Protein AF-A0A2P4YB04-F1 (afdb_monomer_lite)

Radius of gyration: 35.31 Å; chains: 1; bounding box: 76×56×76 Å

Organism: NCBI:txid4796

Foldseek 3Di:
DDPVVVVVVVVVVVVVVVVVVVVVVVVVVVVVVVVVVVVVVVVVVVVVVVVPPDPPPPPPDPPPPDDPVQVVDDDPDDDDDDPFDQPPQDVVRAWQEKEAQQVQRLWMWTWAQNQKIWIGRRVVSDTQDMDHHPAGWNYKYADNDPVRRQWMWTDHPVRDIDIWGWDCDPPGIDIHD

Structure (mmCIF, N/CA/C/O backbone):
data_AF-A0A2P4YB04-F1
#
_entry.id   AF-A0A2P4YB04-F1
#
loop_
_atom_site.group_PDB
_atom_site.id
_atom_site.type_symbol
_atom_site.label_atom_id
_atom_site.label_alt_id
_atom_site.label_comp_id
_atom_site.label_asym_id
_atom_site.label_entity_id
_atom_site.label_seq_id
_atom_site.pdbx_PDB_ins_code
_atom_site.Cartn_x
_atom_site.Cartn_y
_atom_site.Cartn_z
_atom_site.occupancy
_atom_site.B_iso_or_equiv
_atom_site.auth_seq_id
_atom_site.auth_comp_id
_atom_site.auth_asym_id
_atom_site.auth_atom_id
_atom_site.pdbx_PDB_model_num
ATOM 1 N N . MET A 1 1 ? 57.045 20.727 -48.000 1.00 57.06 1 MET A N 1
ATOM 2 C CA . MET A 1 1 ? 56.184 19.657 -47.458 1.00 57.06 1 MET A CA 1
ATOM 3 C C . MET A 1 1 ? 55.589 18.988 -48.678 1.00 57.06 1 MET A C 1
ATOM 5 O O . MET A 1 1 ? 54.863 19.655 -49.404 1.00 57.06 1 MET A O 1
ATOM 9 N N . ASP A 1 2 ? 56.077 17.797 -49.013 1.00 71.88 2 ASP A N 1
ATOM 10 C CA . ASP A 1 2 ? 55.924 17.223 -50.353 1.00 71.88 2 ASP A CA 1
ATOM 11 C C . ASP A 1 2 ? 54.494 16.734 -50.585 1.00 71.88 2 ASP A C 1
ATOM 13 O O . ASP A 1 2 ? 54.090 15.683 -50.089 1.00 71.88 2 ASP A O 1
ATOM 17 N N . LEU A 1 3 ? 53.721 17.518 -51.342 1.00 78.25 3 LEU A N 1
ATOM 18 C CA . LEU A 1 3 ? 52.348 17.191 -51.739 1.00 78.25 3 LEU A CA 1
ATOM 19 C C . LEU A 1 3 ? 52.263 15.822 -52.432 1.00 78.25 3 LEU A C 1
ATOM 21 O O . LEU A 1 3 ? 51.238 15.148 -52.363 1.00 78.25 3 LEU A O 1
ATOM 25 N N . GLU A 1 4 ? 53.332 15.413 -53.111 1.00 84.06 4 GLU A N 1
ATOM 26 C CA . GLU A 1 4 ? 53.422 14.131 -53.806 1.00 84.06 4 GLU A CA 1
ATOM 27 C C . GLU A 1 4 ? 53.512 12.953 -52.830 1.00 84.06 4 GLU A C 1
ATOM 29 O O . GLU A 1 4 ? 52.842 11.940 -53.032 1.00 84.06 4 GLU A O 1
ATOM 34 N N . ALA A 1 5 ? 54.258 13.108 -51.731 1.00 84.75 5 ALA A N 1
ATOM 35 C CA . ALA A 1 5 ? 54.384 12.081 -50.701 1.00 84.75 5 ALA A CA 1
ATOM 36 C C . ALA A 1 5 ? 53.055 11.855 -49.962 1.00 84.75 5 ALA A C 1
ATOM 38 O O . ALA A 1 5 ? 52.659 10.713 -49.727 1.00 84.75 5 ALA A O 1
ATOM 39 N N . GLU A 1 6 ? 52.324 12.931 -49.659 1.00 86.94 6 GLU A N 1
ATOM 40 C CA . GLU A 1 6 ? 51.011 12.825 -49.012 1.00 86.94 6 GLU A CA 1
ATOM 41 C C . GLU A 1 6 ? 49.955 12.234 -49.962 1.00 86.94 6 GLU A C 1
ATOM 43 O O . GLU A 1 6 ? 49.177 11.368 -49.565 1.00 86.94 6 GLU A O 1
ATOM 48 N N . ASN A 1 7 ? 49.971 12.605 -51.248 1.00 87.19 7 ASN A N 1
ATOM 49 C CA . ASN A 1 7 ? 49.102 11.984 -52.252 1.00 87.19 7 ASN A CA 1
ATOM 50 C C . ASN A 1 7 ? 49.385 10.486 -52.431 1.00 87.19 7 ASN A C 1
ATOM 52 O O . ASN A 1 7 ? 48.450 9.705 -52.611 1.00 87.19 7 ASN A O 1
ATOM 56 N N . ALA A 1 8 ? 50.652 10.065 -52.384 1.00 90.44 8 ALA A N 1
ATOM 57 C CA . ALA A 1 8 ? 51.012 8.651 -52.441 1.00 90.44 8 ALA A CA 1
ATOM 58 C C . ALA A 1 8 ? 50.479 7.889 -51.216 1.00 90.44 8 ALA A C 1
ATOM 60 O O . ALA A 1 8 ? 49.881 6.823 -51.364 1.00 90.44 8 ALA A O 1
ATOM 61 N N . ARG A 1 9 ? 50.611 8.474 -50.018 1.00 93.00 9 ARG A N 1
ATOM 62 C CA . ARG A 1 9 ? 50.091 7.896 -48.773 1.00 93.00 9 ARG A CA 1
ATOM 63 C C . ARG A 1 9 ? 48.567 7.762 -48.782 1.00 93.00 9 ARG A C 1
ATOM 65 O O . ARG A 1 9 ? 48.049 6.714 -48.405 1.00 93.00 9 ARG A O 1
ATOM 72 N N . LEU A 1 10 ? 47.852 8.795 -49.228 1.00 91.00 10 LEU A N 1
ATOM 73 C CA . LEU A 1 10 ? 46.389 8.778 -49.318 1.00 91.00 10 LEU A CA 1
ATOM 74 C C . LEU A 1 10 ? 45.886 7.742 -50.327 1.00 91.00 10 LEU A C 1
ATOM 76 O O . LEU A 1 10 ? 44.887 7.077 -50.065 1.00 91.00 10 LEU A O 1
ATOM 80 N N . LYS A 1 11 ? 46.586 7.561 -51.455 1.00 93.06 11 LYS A N 1
ATOM 81 C CA . LYS A 1 11 ? 46.253 6.520 -52.439 1.00 93.06 11 LYS A CA 1
ATOM 82 C C . LYS A 1 11 ? 46.416 5.114 -51.869 1.00 93.06 11 LYS A C 1
ATOM 84 O O . LYS A 1 11 ? 45.551 4.277 -52.106 1.00 93.06 11 LYS A O 1
ATOM 89 N N . GLU A 1 12 ? 47.477 4.865 -51.103 1.00 94.69 12 GLU A N 1
ATOM 90 C CA . GLU A 1 12 ? 47.673 3.561 -50.460 1.00 94.69 12 GLU A CA 1
ATOM 91 C C . GLU A 1 12 ? 46.613 3.311 -49.378 1.00 94.69 12 GLU A C 1
ATOM 93 O O . GLU A 1 12 ? 45.981 2.260 -49.378 1.00 94.69 12 GLU A O 1
ATOM 98 N N . ALA A 1 13 ? 46.321 4.306 -48.532 1.00 92.75 13 ALA A N 1
ATOM 99 C CA . ALA A 1 13 ? 45.267 4.199 -47.521 1.00 92.75 13 ALA A CA 1
ATOM 100 C C . ALA A 1 13 ? 43.879 3.960 -48.142 1.00 92.75 13 ALA A C 1
ATOM 102 O O . ALA A 1 13 ? 43.089 3.178 -47.612 1.00 92.75 13 ALA A O 1
ATOM 103 N N . LEU A 1 14 ? 43.582 4.599 -49.280 1.00 93.44 14 LEU A N 1
ATOM 104 C CA . LEU A 1 14 ? 42.347 4.365 -50.025 1.00 93.44 14 LEU A CA 1
ATOM 105 C C . LEU A 1 14 ? 42.295 2.938 -50.584 1.00 93.44 14 LEU A C 1
ATOM 107 O O . LEU A 1 14 ? 41.242 2.308 -50.510 1.00 93.44 14 LEU A O 1
ATOM 111 N N . ARG A 1 15 ? 43.418 2.407 -51.090 1.00 95.50 15 ARG A N 1
ATOM 112 C CA . ARG A 1 15 ? 43.490 1.021 -51.576 1.00 95.50 15 ARG A CA 1
ATOM 113 C C . ARG A 1 15 ? 43.264 0.021 -50.445 1.00 95.50 15 ARG A C 1
ATOM 115 O O . ARG A 1 15 ? 42.437 -0.872 -50.588 1.00 95.50 15 ARG A O 1
ATOM 122 N N . GLU A 1 16 ? 43.928 0.203 -49.306 1.00 96.00 16 GLU A N 1
ATOM 123 C CA . GLU A 1 16 ? 43.737 -0.656 -48.132 1.00 96.00 16 GLU A CA 1
ATOM 124 C C . GLU A 1 16 ? 42.295 -0.616 -47.616 1.00 96.00 16 GLU A C 1
ATOM 126 O O . GLU A 1 16 ? 41.740 -1.642 -47.216 1.00 96.00 16 GLU A O 1
ATOM 131 N N . LEU A 1 17 ? 41.677 0.568 -47.612 1.00 94.38 17 LEU A N 1
ATOM 132 C CA . LEU A 1 17 ? 40.292 0.729 -47.193 1.00 94.38 17 LEU A CA 1
ATOM 133 C C . LEU A 1 17 ? 39.335 0.026 -48.164 1.00 94.38 17 LEU A C 1
ATOM 135 O O . LEU A 1 17 ? 38.434 -0.675 -47.707 1.00 94.38 17 LEU A O 1
ATOM 139 N N . GLN A 1 18 ? 39.568 0.149 -49.473 1.00 95.00 18 GLN A N 1
ATOM 140 C CA . GLN A 1 18 ? 38.803 -0.557 -50.501 1.00 95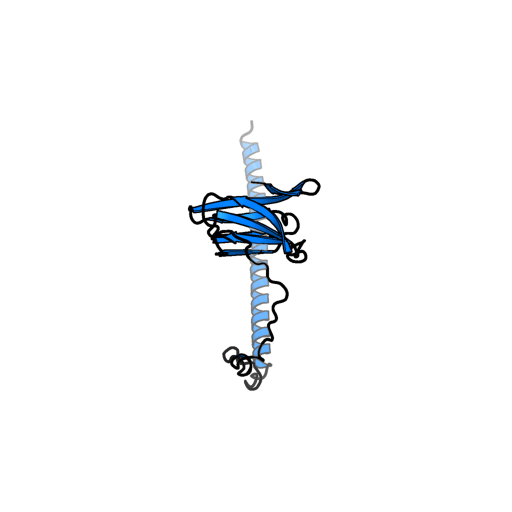.00 18 GLN A CA 1
ATOM 141 C C . GLN A 1 18 ? 38.907 -2.079 -50.318 1.00 95.00 18 GLN A C 1
ATOM 143 O O . GLN A 1 18 ? 37.890 -2.756 -50.216 1.00 95.00 18 GLN A O 1
ATOM 148 N N . GLU A 1 19 ? 40.119 -2.612 -50.133 1.00 96.00 19 GLU A N 1
ATOM 149 C CA . GLU A 1 19 ? 40.345 -4.046 -49.897 1.00 96.00 19 GLU A CA 1
ATOM 150 C C . GLU A 1 19 ? 39.677 -4.563 -48.608 1.00 96.00 19 GLU A C 1
ATOM 152 O O . GLU A 1 19 ? 39.348 -5.750 -48.500 1.00 96.00 19 GLU A O 1
ATOM 157 N N . ARG A 1 20 ? 39.502 -3.705 -47.593 1.00 95.19 20 ARG A N 1
ATOM 158 C CA . ARG A 1 20 ? 38.748 -4.043 -46.375 1.00 95.19 20 ARG A CA 1
ATOM 159 C C . ARG A 1 20 ? 37.246 -4.046 -46.623 1.00 95.19 20 ARG A C 1
ATOM 161 O O . ARG A 1 20 ? 36.584 -4.962 -46.138 1.00 95.19 20 ARG A O 1
ATOM 168 N N . TYR A 1 21 ? 36.725 -3.061 -47.355 1.00 95.25 21 TYR A N 1
ATOM 169 C CA . TYR A 1 21 ? 35.309 -3.009 -47.718 1.00 95.25 21 TYR A CA 1
ATOM 170 C C . TYR A 1 21 ? 34.912 -4.206 -48.576 1.00 95.25 21 TYR A C 1
ATOM 172 O O . TYR A 1 21 ? 33.956 -4.888 -48.225 1.00 95.25 21 TYR A O 1
ATOM 180 N N . ASP A 1 22 ? 35.695 -4.537 -49.602 1.00 95.31 22 ASP A N 1
ATOM 181 C CA . ASP A 1 22 ? 35.409 -5.667 -50.490 1.00 95.31 22 ASP A CA 1
ATOM 182 C C . ASP A 1 22 ? 35.408 -7.001 -49.716 1.00 95.31 22 ASP A C 1
ATOM 184 O O . ASP A 1 22 ? 34.552 -7.864 -49.921 1.00 95.31 22 ASP A O 1
ATOM 188 N N . ARG A 1 23 ? 36.326 -7.167 -48.748 1.00 95.69 23 ARG A N 1
ATOM 189 C CA . ARG A 1 23 ? 36.336 -8.337 -47.849 1.00 95.69 23 ARG A CA 1
ATOM 190 C C . ARG A 1 23 ? 35.119 -8.393 -46.937 1.00 95.69 23 ARG A C 1
ATOM 192 O O . ARG A 1 23 ? 34.584 -9.479 -46.709 1.00 95.69 23 ARG A O 1
ATOM 199 N N . LEU A 1 24 ? 34.732 -7.256 -46.364 1.00 95.31 24 LEU A N 1
ATOM 200 C CA . LEU A 1 24 ? 33.587 -7.181 -45.467 1.00 95.31 24 LEU A CA 1
ATOM 201 C C . LEU A 1 24 ? 32.292 -7.478 -46.224 1.00 95.31 24 LEU A C 1
ATOM 203 O O . LEU A 1 24 ? 31.463 -8.235 -45.723 1.00 95.31 24 LEU A O 1
ATOM 207 N N . ASP A 1 25 ? 32.150 -6.945 -47.435 1.00 96.31 25 ASP A N 1
ATOM 208 C CA . ASP A 1 25 ? 30.991 -7.163 -48.295 1.00 96.31 25 ASP A CA 1
ATOM 209 C C . ASP A 1 25 ? 30.876 -8.632 -48.724 1.00 96.31 25 ASP A C 1
ATOM 211 O O . ASP A 1 25 ? 29.827 -9.256 -48.554 1.00 96.31 25 ASP A O 1
ATOM 215 N N . ALA A 1 26 ? 31.992 -9.246 -49.135 1.00 94.88 26 ALA A N 1
ATOM 216 C CA . ALA A 1 26 ? 32.044 -10.673 -49.444 1.00 94.88 26 ALA A CA 1
ATOM 217 C C . ALA A 1 26 ? 31.703 -11.549 -48.224 1.00 94.88 26 ALA A C 1
ATOM 219 O O . ALA A 1 26 ? 30.937 -12.508 -48.334 1.00 94.88 26 ALA A O 1
ATOM 220 N N . SER A 1 27 ? 32.238 -11.218 -47.041 1.00 96.00 27 SER A N 1
ATOM 221 C CA . SER A 1 27 ? 31.945 -11.954 -45.805 1.00 96.00 27 SER A CA 1
ATOM 222 C C . SER A 1 27 ? 30.486 -11.809 -45.376 1.00 96.00 27 SER A C 1
ATOM 224 O O . SER A 1 27 ? 29.892 -12.772 -44.893 1.00 96.00 27 SER A O 1
ATOM 226 N N . THR A 1 28 ? 29.915 -10.614 -45.524 1.00 94.88 28 THR A N 1
ATOM 227 C CA . THR A 1 28 ? 28.532 -10.326 -45.132 1.00 94.88 28 THR A CA 1
ATOM 228 C C . THR A 1 28 ? 27.562 -11.008 -46.085 1.00 94.88 28 THR A C 1
ATOM 230 O O . THR A 1 28 ? 26.657 -11.703 -45.631 1.00 94.88 28 THR A O 1
ATOM 233 N N . SER A 1 29 ? 27.808 -10.904 -47.392 1.00 95.94 29 SER A N 1
ATOM 234 C CA . SER A 1 29 ? 27.025 -11.586 -48.426 1.00 95.94 29 SER A CA 1
ATOM 235 C C . SER A 1 29 ? 27.028 -13.100 -48.223 1.00 95.94 29 SER A C 1
ATOM 237 O O . SER A 1 29 ? 25.971 -13.726 -48.238 1.00 95.94 29 SER A O 1
ATOM 239 N N . LYS A 1 30 ? 28.197 -13.686 -47.925 1.00 96.62 30 LYS A N 1
ATOM 240 C CA . LYS A 1 30 ? 28.293 -15.109 -47.586 1.00 96.62 30 LYS A CA 1
ATOM 241 C C . LYS A 1 30 ? 27.474 -15.459 -46.343 1.00 96.62 30 LYS A C 1
ATOM 243 O O . LYS A 1 30 ? 26.739 -16.436 -46.361 1.00 96.62 30 LYS A O 1
ATOM 248 N N . LYS A 1 31 ? 27.554 -14.653 -45.278 1.00 96.81 31 LYS A N 1
ATOM 249 C CA . LYS A 1 31 ? 26.805 -14.929 -44.045 1.00 96.81 31 LYS A CA 1
ATOM 250 C C . LYS A 1 31 ? 25.290 -14.835 -44.242 1.00 96.81 31 LYS A C 1
ATOM 252 O O . LYS A 1 31 ? 24.561 -15.613 -43.633 1.00 96.81 31 LYS A O 1
ATOM 257 N N . ILE A 1 32 ? 24.824 -13.899 -45.069 1.00 97.06 32 ILE A N 1
ATOM 258 C CA . ILE A 1 32 ? 23.408 -13.781 -45.437 1.00 97.06 32 ILE A CA 1
ATOM 259 C C . ILE A 1 32 ? 22.959 -15.023 -46.208 1.00 97.06 32 ILE A C 1
ATOM 261 O O . ILE A 1 32 ? 21.904 -15.568 -45.890 1.00 97.06 32 ILE A O 1
ATOM 265 N N . GLN A 1 33 ? 23.764 -15.497 -47.163 1.00 96.69 33 GLN A N 1
ATOM 266 C CA . GLN A 1 33 ? 23.458 -16.723 -47.899 1.00 96.69 33 GLN A CA 1
ATOM 267 C C . GLN A 1 33 ? 23.373 -17.928 -46.954 1.00 96.69 33 GLN A C 1
ATOM 269 O O . GLN A 1 33 ? 22.351 -18.600 -46.938 1.00 96.69 33 GLN A O 1
ATOM 274 N N . ASP A 1 34 ? 24.373 -18.123 -46.088 1.00 97.44 34 ASP A N 1
ATOM 275 C CA . ASP A 1 34 ? 24.396 -19.240 -45.133 1.00 97.44 34 ASP A CA 1
ATOM 276 C C . ASP A 1 34 ? 23.151 -19.242 -44.216 1.00 97.44 34 ASP A C 1
ATOM 278 O O . ASP A 1 34 ? 22.581 -20.292 -43.932 1.00 97.44 34 ASP A O 1
ATOM 282 N N . LEU A 1 35 ? 22.708 -18.064 -43.752 1.00 96.44 35 LEU A N 1
ATOM 283 C CA . LEU A 1 35 ? 21.492 -17.925 -42.935 1.00 96.44 35 LEU A CA 1
ATOM 284 C C . LEU A 1 35 ? 20.206 -18.158 -43.736 1.00 96.44 35 LEU A C 1
ATOM 286 O O . LEU A 1 35 ? 19.198 -18.579 -43.171 1.00 96.44 35 LEU A O 1
ATOM 290 N N . THR A 1 36 ? 20.214 -17.840 -45.028 1.00 96.94 36 THR A N 1
ATOM 291 C CA . THR A 1 36 ? 19.067 -18.077 -45.911 1.00 96.94 36 THR A CA 1
ATOM 292 C C . THR A 1 36 ? 18.892 -19.576 -46.124 1.00 96.94 36 THR A C 1
ATOM 294 O O . THR A 1 36 ? 17.805 -20.092 -45.876 1.00 96.94 36 THR A O 1
ATOM 297 N N . ASP A 1 37 ? 19.981 -20.278 -46.437 1.00 97.44 37 ASP A N 1
ATOM 298 C CA . ASP A 1 37 ? 19.998 -21.732 -46.598 1.00 97.44 37 ASP A CA 1
ATOM 299 C C . ASP A 1 37 ? 19.580 -22.444 -45.290 1.00 97.44 37 ASP A C 1
ATOM 301 O O . ASP A 1 37 ? 18.797 -23.394 -45.309 1.00 97.44 37 ASP A O 1
ATOM 305 N N . GLU A 1 38 ? 20.038 -21.960 -44.126 1.00 97.19 38 GLU A N 1
ATOM 306 C CA . GLU A 1 38 ? 19.626 -22.492 -42.816 1.00 97.19 38 GLU A CA 1
ATOM 307 C C . GLU A 1 38 ? 18.118 -22.318 -42.567 1.00 97.19 38 GLU A C 1
ATOM 309 O O . GLU A 1 38 ? 17.452 -23.247 -42.105 1.00 97.19 38 GLU A O 1
ATOM 314 N N . ASN A 1 39 ? 17.557 -21.153 -42.903 1.00 95.50 39 ASN A N 1
ATOM 315 C CA . ASN A 1 39 ? 16.123 -20.904 -42.760 1.00 95.50 39 ASN A CA 1
ATOM 316 C C . ASN A 1 39 ? 15.281 -21.784 -43.692 1.00 95.50 39 ASN A C 1
ATOM 318 O O . ASN A 1 39 ? 14.218 -22.247 -43.277 1.00 95.50 39 ASN A O 1
ATOM 322 N N . GLU A 1 40 ? 15.742 -22.038 -44.919 1.00 97.19 40 GLU A N 1
ATOM 323 C CA . GLU A 1 40 ? 15.069 -22.951 -45.851 1.00 97.19 40 GLU A CA 1
ATOM 324 C C . GLU A 1 40 ? 15.046 -24.384 -45.302 1.00 97.19 40 GLU A C 1
ATOM 326 O O . GLU A 1 40 ? 13.979 -24.996 -45.227 1.00 97.19 40 GLU A O 1
ATOM 331 N N . LEU A 1 41 ? 16.177 -24.880 -44.789 1.00 96.38 41 LEU A N 1
ATOM 332 C CA . LEU A 1 41 ? 16.255 -26.202 -44.156 1.00 96.38 41 LEU A CA 1
ATOM 333 C C . LEU A 1 41 ? 15.340 -26.323 -42.928 1.00 96.38 41 LEU A C 1
ATOM 335 O O . LEU A 1 41 ? 14.683 -27.348 -42.728 1.00 96.38 41 LEU A O 1
ATOM 339 N N . LEU A 1 42 ? 15.273 -25.280 -42.096 1.00 93.50 42 LEU A N 1
ATOM 340 C CA . LEU A 1 42 ? 14.374 -25.246 -40.940 1.00 93.50 42 LEU A CA 1
ATOM 341 C C . LEU A 1 42 ? 12.900 -25.218 -41.361 1.00 93.50 42 LEU A C 1
ATOM 343 O O . LEU A 1 42 ? 12.067 -25.864 -40.721 1.00 93.50 42 LEU A O 1
ATOM 347 N N . ALA A 1 43 ? 12.566 -24.500 -42.435 1.00 92.88 43 ALA A N 1
ATOM 348 C CA . ALA A 1 43 ? 11.213 -24.463 -42.975 1.00 92.88 43 ALA A CA 1
ATOM 349 C C . ALA A 1 43 ? 10.783 -25.840 -43.504 1.00 92.88 43 ALA A C 1
ATOM 351 O O . ALA A 1 43 ? 9.684 -26.299 -43.184 1.00 92.88 43 ALA A O 1
ATOM 352 N N . GLU A 1 44 ? 11.660 -26.533 -44.231 1.00 94.31 44 GLU A N 1
ATOM 353 C CA . GLU A 1 44 ? 11.422 -27.905 -44.690 1.00 94.31 44 GLU A CA 1
ATOM 354 C C . GLU A 1 44 ? 11.253 -28.879 -43.517 1.00 94.31 44 GLU A C 1
ATOM 356 O O . GLU A 1 44 ? 10.315 -29.681 -43.501 1.00 94.31 44 GLU A O 1
ATOM 361 N N . ALA A 1 45 ? 12.106 -28.785 -42.492 1.00 90.69 45 ALA A N 1
ATOM 362 C CA . ALA A 1 45 ? 11.996 -29.615 -41.295 1.00 90.69 45 ALA A CA 1
ATOM 363 C C . ALA A 1 45 ? 10.669 -29.384 -40.552 1.00 90.69 45 ALA A C 1
ATOM 365 O O . ALA A 1 45 ? 10.016 -30.346 -40.144 1.00 90.69 45 ALA A O 1
ATOM 366 N N . ASN A 1 46 ? 10.237 -28.126 -40.421 1.00 87.25 46 ASN A N 1
ATOM 367 C CA . ASN A 1 46 ? 8.944 -27.780 -39.830 1.00 87.25 46 ASN A CA 1
ATOM 368 C C . ASN A 1 46 ? 7.773 -28.334 -40.648 1.00 87.25 46 ASN A C 1
ATOM 370 O O . ASN A 1 46 ? 6.833 -28.878 -40.068 1.00 87.25 46 ASN A O 1
ATOM 374 N N . HIS A 1 47 ? 7.834 -28.245 -41.979 1.00 88.69 47 HIS A N 1
ATOM 375 C CA . HIS A 1 47 ? 6.819 -28.828 -42.856 1.00 88.69 47 HIS A CA 1
ATOM 376 C C . HIS A 1 47 ? 6.729 -30.348 -42.672 1.00 88.69 47 HIS A C 1
ATOM 378 O O . HIS A 1 47 ? 5.647 -30.900 -42.489 1.00 88.69 47 HIS A O 1
ATOM 384 N N . LEU A 1 48 ? 7.875 -31.029 -42.626 1.00 88.00 48 LEU A N 1
ATOM 385 C CA . LEU A 1 48 ? 7.944 -32.476 -42.438 1.00 88.00 48 LEU A CA 1
ATOM 386 C C . LEU A 1 48 ? 7.452 -32.911 -41.047 1.00 88.00 48 LEU A C 1
ATOM 388 O O . LEU A 1 48 ? 6.864 -33.982 -40.901 1.00 88.00 48 LEU A O 1
ATOM 392 N N . LEU A 1 49 ? 7.689 -32.097 -40.013 1.00 83.06 49 LEU A N 1
ATOM 393 C CA . LEU A 1 49 ? 7.122 -32.310 -38.680 1.00 83.06 49 LEU A CA 1
ATOM 394 C C . LEU A 1 49 ? 5.601 -32.165 -38.699 1.00 83.06 49 LEU A C 1
ATOM 396 O O . LEU A 1 49 ? 4.920 -33.009 -38.123 1.00 83.06 49 LEU A O 1
ATOM 400 N N . LEU A 1 50 ? 5.062 -31.154 -39.382 1.00 79.69 50 LEU A N 1
ATOM 401 C CA . LEU A 1 50 ? 3.617 -30.968 -39.538 1.00 79.69 50 LEU A CA 1
ATOM 402 C C . LEU A 1 50 ? 2.962 -32.137 -40.285 1.00 79.69 50 LEU A C 1
ATOM 404 O O . LEU A 1 50 ? 1.899 -32.584 -39.872 1.00 79.69 50 LEU A O 1
ATOM 408 N N . GLU A 1 51 ? 3.605 -32.675 -41.324 1.00 79.44 51 GLU A N 1
ATOM 409 C CA . GLU A 1 51 ? 3.111 -33.859 -42.044 1.00 79.44 51 GLU A CA 1
ATOM 410 C C . GLU A 1 51 ? 3.191 -35.149 -41.213 1.00 79.44 51 GLU A C 1
ATOM 412 O O . GLU A 1 51 ? 2.319 -36.013 -41.313 1.00 79.44 51 GLU A O 1
ATOM 417 N N . LYS A 1 52 ? 4.248 -35.312 -40.404 1.00 78.12 52 LYS A N 1
ATOM 418 C CA . LYS A 1 52 ? 4.454 -36.505 -39.563 1.00 78.12 52 LYS A CA 1
ATOM 419 C C . LYS A 1 52 ? 3.651 -36.485 -38.273 1.00 78.12 52 LYS A C 1
ATOM 421 O O . LYS A 1 52 ? 3.421 -37.545 -37.690 1.00 78.12 52 LYS A O 1
ATOM 426 N N . THR A 1 53 ? 3.271 -35.305 -37.801 1.00 61.19 53 THR A N 1
ATOM 427 C CA . THR A 1 53 ? 2.364 -35.188 -36.669 1.00 61.19 53 THR A CA 1
ATOM 428 C C . THR A 1 53 ? 0.981 -35.563 -37.196 1.00 61.19 53 THR A C 1
ATOM 430 O O . THR A 1 53 ? 0.481 -34.879 -38.089 1.00 61.19 53 THR A O 1
ATOM 433 N N . PRO A 1 54 ? 0.344 -36.648 -36.713 1.00 59.91 54 PRO A N 1
ATOM 434 C CA . PRO A 1 54 ? -1.046 -36.892 -37.069 1.00 59.91 54 PRO A CA 1
ATOM 435 C C . PRO A 1 54 ? -1.845 -35.635 -36.707 1.00 59.91 54 PRO A C 1
ATOM 437 O O . PRO A 1 54 ? -1.483 -34.971 -35.727 1.00 59.91 54 PRO A O 1
ATOM 440 N N . PRO A 1 55 ? -2.911 -35.280 -37.452 1.00 52.44 55 PRO A N 1
ATOM 441 C CA . PRO A 1 55 ? -3.813 -34.242 -36.985 1.00 52.44 55 PRO A CA 1
ATOM 442 C C . PRO A 1 55 ? -4.162 -34.618 -35.553 1.00 52.44 55 PRO A C 1
ATOM 444 O O . PRO A 1 55 ? -4.625 -35.734 -35.308 1.00 52.44 55 PRO A O 1
ATOM 447 N N . VAL A 1 56 ? -3.836 -33.739 -34.603 1.00 50.31 56 VAL A N 1
ATOM 448 C CA . VAL A 1 56 ? -4.315 -33.885 -33.236 1.00 50.31 56 VAL A CA 1
ATOM 449 C C . VAL A 1 56 ? -5.820 -33.910 -33.409 1.00 50.31 56 VAL A C 1
ATOM 451 O O . VAL A 1 56 ? -6.428 -32.877 -33.686 1.00 50.31 56 VAL A O 1
ATOM 454 N N . THR A 1 57 ? -6.412 -35.104 -33.373 1.00 47.16 57 THR A N 1
ATOM 455 C CA . THR A 1 57 ? -7.851 -35.249 -33.269 1.00 47.16 57 THR A CA 1
ATOM 456 C C . THR A 1 57 ? -8.205 -34.371 -32.095 1.00 47.16 57 THR A C 1
ATOM 458 O O . THR A 1 57 ? -7.685 -34.554 -30.990 1.00 47.16 57 THR A O 1
ATOM 461 N N . SER A 1 58 ? -8.995 -33.345 -32.381 1.00 49.66 58 SER A N 1
ATOM 462 C CA . SER A 1 58 ? -9.381 -32.252 -31.498 1.00 49.66 58 SER A CA 1
ATOM 463 C C . SER A 1 58 ? -10.208 -32.722 -30.297 1.00 49.66 58 SER A C 1
ATOM 465 O O . SER A 1 58 ? -10.996 -31.961 -29.755 1.00 49.66 58 SER A O 1
ATOM 467 N N . GLU A 1 59 ? -10.075 -33.983 -29.905 1.00 49.41 59 GLU A N 1
ATOM 468 C CA . GLU A 1 59 ? -10.747 -34.588 -28.771 1.00 49.41 59 GLU A CA 1
ATOM 469 C C . GLU A 1 59 ? -10.029 -34.262 -27.457 1.00 49.41 59 GLU A C 1
ATOM 471 O O . GLU A 1 59 ? -10.675 -34.290 -26.422 1.00 49.41 59 GLU A O 1
ATOM 476 N N . ASN A 1 60 ? -8.737 -33.889 -27.476 1.00 52.53 60 ASN A N 1
ATOM 477 C CA . ASN A 1 60 ? -7.971 -33.599 -26.249 1.00 52.53 60 ASN A CA 1
ATOM 478 C C . ASN A 1 60 ? -7.063 -32.357 -26.308 1.00 52.53 60 ASN A C 1
ATOM 480 O O . ASN A 1 60 ? -6.255 -32.145 -25.403 1.00 52.53 60 ASN A O 1
ATOM 484 N N . ALA A 1 61 ? -7.178 -31.513 -27.335 1.00 50.12 61 ALA A N 1
ATOM 485 C CA . ALA A 1 61 ? -6.643 -30.159 -27.220 1.00 50.12 61 ALA A CA 1
ATOM 486 C C . ALA A 1 61 ? -7.605 -29.380 -26.307 1.00 50.12 61 ALA A C 1
ATOM 488 O O . ALA A 1 61 ? -8.778 -29.278 -26.674 1.00 50.12 61 ALA A O 1
ATOM 489 N N . PRO A 1 62 ? -7.184 -28.857 -25.136 1.00 53.00 62 PRO A N 1
ATOM 490 C CA . PRO A 1 62 ? -8.056 -27.997 -24.352 1.00 53.00 62 PRO A CA 1
ATOM 491 C C . PRO A 1 62 ? -8.461 -26.840 -25.258 1.00 53.00 62 PRO A C 1
ATOM 493 O O . PRO A 1 62 ? -7.614 -26.081 -25.734 1.00 53.00 62 PRO A O 1
ATOM 496 N N . SER A 1 63 ? -9.753 -26.769 -25.572 1.00 56.44 63 SER A N 1
ATOM 497 C CA . SER A 1 63 ? -10.318 -25.681 -26.348 1.00 56.44 63 SER A CA 1
ATOM 498 C C . SER A 1 63 ? -9.995 -24.390 -25.605 1.00 56.44 63 SER A C 1
ATOM 500 O O . SER A 1 63 ? -10.624 -24.075 -24.601 1.00 56.44 63 SER A O 1
ATOM 502 N N . LEU A 1 64 ? -9.016 -23.622 -26.090 1.00 55.59 64 LEU A N 1
ATOM 503 C CA . LEU A 1 64 ? -8.699 -22.291 -25.553 1.00 55.59 64 LEU A CA 1
ATOM 504 C C . LEU A 1 64 ? -9.883 -21.310 -25.694 1.00 55.59 64 LEU A C 1
ATOM 506 O O . LEU A 1 64 ? -9.798 -20.172 -25.243 1.00 55.59 64 LEU A O 1
ATOM 510 N N . LEU A 1 65 ? -10.977 -21.745 -26.330 1.00 62.56 65 LEU A N 1
ATOM 511 C CA . LEU A 1 65 ? -12.224 -21.012 -26.510 1.00 62.56 65 LEU A CA 1
ATOM 512 C C . LEU A 1 65 ? -13.305 -21.396 -25.490 1.00 62.56 65 LEU A C 1
ATOM 514 O O . LEU A 1 65 ? -14.355 -20.756 -25.476 1.00 62.56 65 LEU A O 1
ATOM 518 N N . GLN A 1 66 ? -13.085 -22.414 -24.654 1.00 68.62 66 GLN A N 1
ATOM 519 C CA . GLN A 1 66 ? -14.093 -22.893 -23.715 1.00 68.62 66 GLN A CA 1
ATOM 520 C C . GLN A 1 66 ? -13.518 -22.912 -22.300 1.00 68.62 66 GLN A C 1
ATOM 522 O O . GLN A 1 66 ? -12.678 -23.739 -21.954 1.00 68.62 66 GLN A O 1
ATOM 527 N N . VAL A 1 67 ? -13.957 -21.945 -21.491 1.00 74.44 67 VAL A N 1
ATOM 528 C CA . VAL A 1 67 ? -13.700 -21.949 -20.049 1.00 74.44 67 VAL A CA 1
ATOM 529 C C . VAL A 1 67 ? -14.367 -23.208 -19.480 1.00 74.44 67 VAL A C 1
ATOM 531 O O . VAL A 1 67 ? -15.559 -23.381 -19.736 1.00 74.44 67 VAL A O 1
ATOM 534 N N . PRO A 1 68 ? -13.637 -24.084 -18.761 1.00 79.31 68 PRO A N 1
ATOM 535 C CA . PRO A 1 68 ? -14.220 -25.257 -18.115 1.00 79.31 68 PRO A CA 1
ATOM 536 C C . PRO A 1 68 ? -15.449 -24.886 -17.283 1.00 79.31 68 PRO A C 1
ATOM 538 O O . PRO A 1 68 ? -15.406 -23.904 -16.534 1.00 79.31 68 PRO A O 1
ATOM 541 N N . ASP A 1 69 ? -16.526 -25.663 -17.406 1.00 78.44 69 ASP A N 1
ATOM 542 C CA . ASP A 1 69 ? -17.806 -25.373 -16.751 1.00 78.44 69 ASP A CA 1
ATOM 543 C C . ASP A 1 69 ? -17.649 -25.261 -15.224 1.00 78.44 69 ASP A C 1
ATOM 545 O O . ASP A 1 69 ? -18.329 -24.458 -14.590 1.00 78.44 69 ASP A O 1
ATOM 549 N N . GLU A 1 70 ? -16.688 -25.970 -14.622 1.00 79.19 70 GLU A N 1
ATOM 550 C CA . GLU A 1 70 ? -16.394 -25.897 -13.187 1.00 79.19 70 GLU A CA 1
ATOM 551 C C . GLU A 1 70 ? -15.914 -24.512 -12.729 1.00 79.19 70 GLU A C 1
ATOM 553 O O . GLU A 1 70 ? -16.143 -24.143 -11.580 1.00 79.19 70 GLU A O 1
ATOM 558 N N . LEU A 1 71 ? -15.270 -23.733 -13.610 1.00 75.31 71 LEU A N 1
ATOM 559 C CA . LEU A 1 71 ? -14.858 -22.349 -13.331 1.00 75.31 71 LEU A CA 1
ATOM 560 C C . LEU A 1 71 ? -15.998 -21.341 -13.538 1.00 75.31 71 LEU A C 1
ATOM 562 O O . LEU A 1 71 ? -15.882 -20.191 -13.113 1.00 75.31 71 LEU A O 1
ATOM 566 N N . LEU A 1 72 ? -17.075 -21.755 -14.210 1.00 81.00 72 LEU A N 1
ATOM 567 C CA . LEU A 1 72 ? -18.296 -20.967 -14.390 1.00 81.00 72 LEU A CA 1
ATOM 568 C C . LEU A 1 72 ? -19.304 -21.210 -13.259 1.00 81.00 72 LEU A C 1
ATOM 570 O O . LEU A 1 72 ? -20.201 -20.392 -13.044 1.00 81.00 72 LEU A O 1
ATOM 574 N N . LEU A 1 73 ? -19.160 -22.318 -12.531 1.00 84.44 73 LEU A N 1
ATOM 575 C CA . LEU A 1 73 ? -19.924 -22.589 -11.323 1.00 84.44 73 LEU A CA 1
ATOM 576 C C . LEU A 1 73 ? -19.372 -21.757 -10.152 1.00 84.44 73 LEU A C 1
ATOM 578 O O . LEU A 1 73 ? -18.156 -21.603 -10.019 1.00 84.44 73 LEU A O 1
ATOM 582 N N . PRO A 1 74 ? -20.239 -21.234 -9.264 1.00 78.25 74 PRO A N 1
ATOM 583 C CA . PRO A 1 74 ? -19.791 -20.685 -7.994 1.00 78.25 74 PRO A CA 1
ATOM 584 C C . PRO A 1 74 ? -18.959 -21.741 -7.261 1.00 78.25 74 PRO A C 1
ATOM 586 O O . PRO A 1 74 ? -19.426 -22.861 -7.044 1.00 78.25 74 PRO A O 1
ATOM 589 N N . GLY A 1 75 ? -17.723 -21.389 -6.906 1.00 80.25 75 GLY A N 1
ATOM 590 C CA . GLY A 1 75 ? -16.884 -22.236 -6.068 1.00 80.25 75 GLY A CA 1
ATOM 591 C C . GLY A 1 75 ? -17.530 -22.502 -4.701 1.00 80.25 75 GLY A C 1
ATOM 592 O O . GLY A 1 75 ? -18.554 -21.895 -4.366 1.00 80.25 75 GLY A O 1
ATOM 593 N N . PRO A 1 76 ? -16.941 -23.393 -3.885 1.00 83.69 76 PRO A N 1
ATOM 594 C CA . PRO A 1 76 ? -17.400 -23.583 -2.515 1.00 83.69 76 PRO A CA 1
ATOM 595 C C . PRO A 1 76 ? -17.438 -22.237 -1.786 1.00 83.69 76 PRO A C 1
ATOM 597 O O . PRO A 1 76 ? -16.573 -21.382 -1.998 1.00 83.69 76 PRO A O 1
ATOM 600 N N . GLU A 1 77 ? -18.456 -22.050 -0.949 1.00 82.62 77 GLU A N 1
ATOM 601 C CA . GLU A 1 77 ? -18.615 -20.830 -0.165 1.00 82.62 77 GLU A CA 1
ATOM 602 C C . GLU A 1 77 ? -17.347 -20.601 0.670 1.00 82.62 77 GLU A C 1
ATOM 604 O O . GLU A 1 77 ? -16.907 -21.473 1.423 1.00 82.62 77 GLU A O 1
ATOM 609 N N . LEU A 1 78 ? -16.701 -19.450 0.471 1.00 84.00 78 LEU A N 1
ATOM 610 C CA . LEU A 1 78 ? -15.511 -19.085 1.228 1.00 84.00 78 LEU A CA 1
ATOM 611 C C . LEU A 1 78 ? -15.951 -18.711 2.642 1.00 84.00 78 LEU A C 1
ATOM 613 O O . LEU A 1 78 ? -16.589 -17.679 2.846 1.00 84.00 78 LEU A O 1
ATOM 617 N N . GLU A 1 79 ? -15.587 -19.531 3.622 1.00 87.69 79 GLU A N 1
ATOM 618 C CA . GLU A 1 79 ? -15.800 -19.203 5.028 1.00 87.69 79 GLU A CA 1
ATOM 619 C C . GLU A 1 79 ? -14.876 -18.049 5.451 1.00 87.69 79 GLU A C 1
ATOM 621 O O . GLU A 1 79 ? -13.689 -18.231 5.735 1.00 87.69 79 GLU A O 1
ATOM 626 N N . ILE A 1 80 ? -15.422 -16.833 5.495 1.00 89.44 80 ILE A N 1
ATOM 627 C CA . ILE A 1 80 ? -14.703 -15.633 5.934 1.00 89.44 80 ILE A CA 1
ATOM 628 C C . ILE A 1 80 ? -15.013 -15.374 7.409 1.00 89.44 80 ILE A C 1
ATOM 630 O O . ILE A 1 80 ? -16.163 -15.171 7.790 1.00 89.44 80 ILE A O 1
ATOM 634 N N . HIS A 1 81 ? -13.967 -15.311 8.234 1.00 92.62 81 HIS A N 1
ATOM 635 C CA . HIS A 1 81 ? -14.068 -15.005 9.660 1.00 92.62 81 HIS A CA 1
ATOM 636 C C . HIS A 1 81 ? -13.303 -13.719 9.985 1.00 92.62 81 HIS A C 1
ATOM 638 O O . HIS A 1 81 ? -12.131 -13.574 9.633 1.00 92.62 81 HIS A O 1
ATOM 644 N N . GLN A 1 82 ? -13.949 -12.784 10.685 1.00 93.69 82 GLN A N 1
ATOM 645 C CA . GLN A 1 82 ? -13.274 -11.591 11.196 1.00 93.69 82 GLN A CA 1
ATOM 646 C C . GLN A 1 82 ? -12.280 -11.992 12.294 1.00 93.69 82 GLN A C 1
ATOM 648 O O . GLN A 1 82 ? -12.682 -12.518 13.329 1.00 93.69 82 GLN A O 1
ATOM 653 N N . LEU A 1 83 ? -10.991 -11.707 12.087 1.00 93.62 83 LEU A N 1
ATOM 654 C CA . LEU A 1 83 ? -9.951 -11.984 13.084 1.00 93.62 83 LEU A CA 1
ATOM 655 C C . LEU A 1 83 ? -9.850 -10.873 14.134 1.00 93.62 83 LEU A C 1
ATOM 657 O O . LEU A 1 83 ? -9.821 -11.148 15.329 1.00 93.62 83 LEU A O 1
ATOM 661 N N . VAL A 1 84 ? -9.790 -9.618 13.684 1.00 94.94 84 VAL A N 1
ATOM 662 C CA . VAL A 1 84 ? -9.666 -8.423 14.529 1.00 94.94 84 VAL A CA 1
ATOM 663 C C . VAL A 1 84 ? -10.424 -7.272 13.867 1.00 94.94 84 VAL A C 1
ATOM 665 O O . VAL A 1 84 ? -10.388 -7.137 12.645 1.00 94.94 84 VAL A O 1
ATOM 668 N N . ALA A 1 85 ? -11.079 -6.434 14.670 1.00 93.81 85 ALA A N 1
ATOM 669 C CA . ALA A 1 85 ? -11.620 -5.145 14.249 1.00 93.81 85 ALA A CA 1
ATOM 670 C C . ALA A 1 85 ? -11.097 -4.043 15.175 1.00 93.81 85 ALA A C 1
ATOM 672 O O . ALA A 1 85 ? -11.018 -4.235 16.389 1.00 93.81 85 ALA A O 1
ATOM 673 N N . LEU A 1 86 ? -10.721 -2.906 14.588 1.00 92.88 86 LEU A N 1
ATOM 674 C CA . LEU A 1 86 ? -10.330 -1.705 15.320 1.00 92.88 86 LEU A CA 1
ATOM 675 C C . LEU A 1 86 ? -11.423 -0.651 15.148 1.00 92.88 86 LEU A C 1
ATOM 677 O O . LEU A 1 86 ? -11.605 -0.118 14.053 1.00 92.88 86 LEU A O 1
ATOM 681 N N . ASP A 1 87 ? -12.133 -0.342 16.228 1.00 91.06 87 ASP A N 1
ATOM 682 C CA . ASP A 1 87 ? -13.207 0.652 16.227 1.00 91.06 87 ASP A CA 1
ATOM 683 C C . ASP A 1 87 ? -12.682 2.066 16.504 1.00 91.06 87 ASP A C 1
ATOM 685 O O . ASP A 1 87 ? -11.655 2.255 17.156 1.00 91.06 87 ASP A O 1
ATOM 689 N N . ASN A 1 88 ? -13.422 3.082 16.047 1.00 89.00 88 ASN A N 1
ATOM 690 C CA . ASN A 1 88 ? -13.163 4.500 16.346 1.00 89.00 88 ASN A CA 1
ATOM 691 C C . ASN A 1 88 ? -11.731 4.978 16.021 1.00 89.00 88 ASN A C 1
ATOM 693 O O . ASN A 1 88 ? -11.201 5.889 16.658 1.00 89.00 88 ASN A O 1
ATOM 697 N N . VAL A 1 89 ? -11.097 4.384 15.008 1.00 92.25 89 VAL A N 1
ATOM 698 C CA . VAL A 1 89 ? -9.732 4.735 14.578 1.00 92.25 89 VAL A CA 1
ATOM 699 C C . VAL A 1 89 ? -9.620 6.149 13.980 1.00 92.25 89 VAL A C 1
ATOM 701 O O . VAL A 1 89 ? -8.559 6.780 14.067 1.00 92.25 89 VAL A O 1
ATOM 704 N N . HIS A 1 90 ? -10.729 6.679 13.453 1.00 94.25 90 HIS A N 1
ATOM 705 C CA . HIS A 1 90 ? -10.882 8.053 12.964 1.00 94.25 90 HIS A CA 1
ATOM 706 C C . HIS A 1 90 ? -12.053 8.759 13.651 1.00 94.25 90 HIS A C 1
ATOM 708 O O . HIS A 1 90 ? -13.112 8.166 13.857 1.00 94.25 90 HIS A O 1
ATOM 714 N N . SER A 1 91 ? -11.893 10.051 13.944 1.00 89.56 91 SER A N 1
ATOM 715 C CA . SER A 1 91 ? -12.871 10.830 14.722 1.00 89.56 91 SER A CA 1
ATOM 716 C C . SER A 1 91 ? -14.181 11.078 13.970 1.00 89.56 91 SER A C 1
ATOM 718 O O . SER A 1 91 ? -15.224 11.267 14.587 1.00 89.56 91 SER A O 1
ATOM 720 N N . PHE A 1 92 ? -14.133 11.089 12.635 1.00 82.38 92 PHE A N 1
ATOM 721 C CA . PHE A 1 92 ? -15.300 11.297 11.769 1.00 82.38 92 PHE A CA 1
ATOM 722 C C . PHE A 1 92 ? -15.923 9.972 11.281 1.00 82.38 92 PHE A C 1
ATOM 724 O O . PHE A 1 92 ? -16.790 9.987 10.414 1.00 82.38 92 PHE A O 1
ATOM 731 N N . GLY A 1 93 ? -15.457 8.822 11.789 1.00 79.50 93 GLY A N 1
ATOM 732 C CA . GLY A 1 93 ? -15.982 7.477 11.498 1.00 79.50 93 GLY A CA 1
ATOM 733 C C . GLY A 1 93 ? -15.699 6.925 10.092 1.00 79.50 93 GLY A C 1
ATOM 734 O O . GLY A 1 93 ? -15.582 5.716 9.925 1.00 79.50 93 GLY A O 1
ATOM 735 N N . ASN A 1 94 ? -15.531 7.785 9.086 1.00 89.75 94 ASN A N 1
ATOM 736 C CA . ASN A 1 94 ? -15.316 7.363 7.703 1.00 89.75 94 ASN A CA 1
ATOM 737 C C . ASN A 1 94 ? -13.838 7.072 7.416 1.00 89.75 94 ASN A C 1
ATOM 739 O O . ASN A 1 94 ? -13.037 7.998 7.241 1.00 89.75 94 ASN A O 1
ATOM 743 N N . LEU A 1 95 ? -13.512 5.783 7.309 1.00 93.25 95 LEU A N 1
ATOM 744 C CA . LEU A 1 95 ? -12.259 5.290 6.747 1.00 93.25 95 LEU A CA 1
ATOM 745 C C . LEU A 1 95 ? -12.400 5.200 5.230 1.00 93.25 95 LEU A C 1
ATOM 747 O O . LEU A 1 95 ? -13.362 4.631 4.721 1.00 93.25 95 LEU A O 1
ATOM 751 N N . LEU A 1 96 ? -11.436 5.76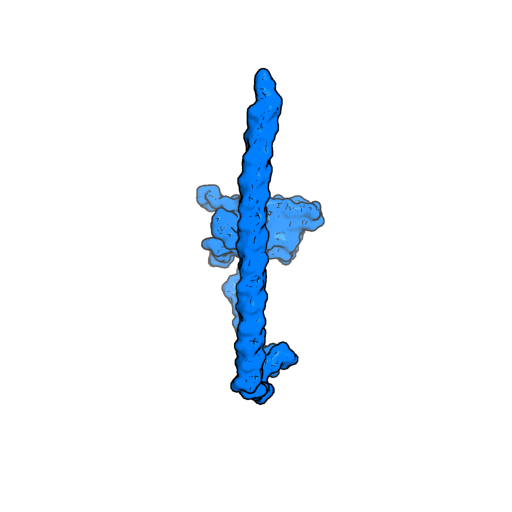0 4.514 1.00 96.50 96 LEU A N 1
ATOM 752 C CA . LEU A 1 96 ? -11.468 5.861 3.057 1.00 96.50 96 LEU A CA 1
ATOM 753 C C . LEU A 1 96 ? -10.368 5.027 2.401 1.00 96.50 96 LEU A C 1
ATOM 755 O O . LEU A 1 96 ? -10.520 4.592 1.265 1.00 96.50 96 LEU A O 1
ATOM 759 N N . SER A 1 97 ? -9.264 4.790 3.110 1.00 96.94 97 SER A N 1
ATOM 760 C CA . SER A 1 97 ? -8.145 3.992 2.613 1.00 96.94 97 SER A CA 1
ATOM 761 C C . SER A 1 97 ? -7.398 3.304 3.749 1.00 96.94 97 SER A C 1
ATOM 763 O O . SER A 1 97 ? -7.392 3.786 4.884 1.00 96.94 97 SER A O 1
ATOM 765 N N . VAL A 1 98 ? -6.760 2.176 3.437 1.00 97.31 98 VAL A N 1
ATOM 766 C CA . VAL A 1 98 ? -5.920 1.411 4.364 1.00 97.31 98 VAL A CA 1
ATOM 767 C C . VAL A 1 98 ? -4.700 0.845 3.640 1.00 97.31 98 VAL A C 1
ATOM 769 O O . VAL A 1 98 ? -4.766 0.549 2.449 1.00 97.31 98 VAL A O 1
ATOM 772 N N . SER A 1 99 ? -3.593 0.669 4.359 1.00 97.88 99 SER A N 1
ATOM 773 C CA . SER A 1 99 ? -2.412 -0.059 3.884 1.00 97.88 99 SER A CA 1
ATOM 774 C C . SER A 1 99 ? -1.714 -0.747 5.056 1.00 97.88 99 SER A C 1
ATOM 776 O O . SER A 1 99 ? -1.681 -0.215 6.164 1.00 97.88 99 SER A O 1
ATOM 778 N N . ALA A 1 100 ? -1.119 -1.913 4.812 1.00 97.69 100 ALA A N 1
ATOM 779 C CA . ALA A 1 100 ? -0.315 -2.637 5.797 1.00 97.69 100 ALA A CA 1
ATOM 780 C C . ALA A 1 100 ? 1.181 -2.487 5.503 1.00 97.69 100 ALA A C 1
ATOM 782 O O . ALA A 1 100 ? 1.583 -2.342 4.346 1.00 97.69 100 ALA A O 1
ATOM 783 N N . HIS A 1 101 ? 2.004 -2.514 6.547 1.00 98.19 101 HIS A N 1
ATOM 784 C CA . HIS A 1 101 ? 3.451 -2.408 6.416 1.00 98.19 101 HIS A CA 1
ATOM 785 C C . HIS A 1 101 ? 4.075 -3.745 5.986 1.00 98.19 101 HIS A C 1
ATOM 787 O O . HIS A 1 101 ? 3.840 -4.782 6.606 1.00 98.19 101 HIS A O 1
ATOM 793 N N . VAL A 1 102 ? 4.933 -3.729 4.961 1.00 97.25 102 VAL A N 1
ATOM 794 C CA . VAL A 1 102 ? 5.417 -4.960 4.306 1.00 97.25 102 VAL A CA 1
ATOM 795 C C . VAL A 1 102 ? 6.306 -5.846 5.193 1.00 97.25 102 VAL A C 1
ATOM 797 O O . VAL A 1 102 ? 6.256 -7.068 5.082 1.00 97.25 102 VAL A O 1
ATOM 800 N N . THR A 1 103 ? 7.106 -5.270 6.096 1.00 97.50 103 THR A N 1
ATOM 801 C CA . THR A 1 103 ? 7.978 -6.043 7.012 1.00 97.50 103 THR A CA 1
ATOM 802 C C . THR A 1 103 ? 7.458 -6.140 8.449 1.00 97.50 103 THR A C 1
ATOM 804 O O . THR A 1 103 ? 8.027 -6.885 9.241 1.00 97.50 103 THR A O 1
ATOM 807 N N . ARG A 1 104 ? 6.390 -5.407 8.793 1.00 97.31 104 ARG A N 1
ATOM 808 C CA . ARG A 1 104 ? 5.805 -5.319 10.149 1.00 97.31 104 ARG A CA 1
ATOM 809 C C . ARG A 1 104 ? 4.282 -5.384 10.027 1.00 97.31 104 ARG A C 1
ATOM 811 O O . ARG A 1 104 ? 3.623 -4.360 10.180 1.00 97.31 104 ARG A O 1
ATOM 818 N N . PRO A 1 105 ? 3.716 -6.541 9.652 1.00 95.38 105 PRO A N 1
ATOM 819 C CA . PRO A 1 105 ? 2.325 -6.635 9.213 1.00 95.38 105 PRO A CA 1
ATOM 820 C C . PRO A 1 105 ? 1.307 -6.287 10.304 1.00 95.38 105 PRO A C 1
ATOM 822 O O . PRO A 1 105 ? 0.161 -6.012 9.968 1.00 95.38 105 PRO A O 1
ATOM 825 N N . GLU A 1 106 ? 1.696 -6.276 11.587 1.00 97.31 106 GLU A N 1
ATOM 826 C CA . GLU A 1 106 ? 0.887 -5.703 12.675 1.00 97.31 106 GLU A CA 1
ATOM 827 C C . GLU A 1 106 ? 0.611 -4.203 12.530 1.00 97.31 106 GLU A C 1
ATOM 829 O O . GLU A 1 106 ? -0.410 -3.724 13.019 1.00 97.31 106 GLU A O 1
ATOM 834 N N . ILE A 1 107 ? 1.486 -3.472 11.837 1.00 97.81 107 ILE A N 1
ATOM 835 C CA . ILE A 1 107 ? 1.344 -2.039 11.614 1.00 97.81 107 ILE A CA 1
ATOM 836 C C . ILE A 1 107 ? 0.476 -1.791 10.387 1.00 97.81 107 ILE A C 1
ATOM 838 O O . ILE A 1 107 ? 0.815 -2.164 9.259 1.00 97.81 107 ILE A O 1
ATOM 842 N N . VAL A 1 108 ? -0.617 -1.076 10.613 1.00 97.56 108 VAL A N 1
ATOM 843 C CA . VAL A 1 108 ? -1.545 -0.628 9.579 1.00 97.56 108 VAL A CA 1
ATOM 844 C C . VAL A 1 108 ? -1.699 0.881 9.633 1.00 97.56 108 VAL A C 1
ATOM 846 O O . VAL A 1 108 ? -1.724 1.487 10.706 1.00 97.56 108 VAL A O 1
ATOM 849 N N . VAL A 1 109 ? -1.816 1.491 8.460 1.00 97.88 109 VAL A N 1
ATOM 850 C CA . VAL A 1 109 ? -2.182 2.898 8.308 1.00 97.88 109 VAL A CA 1
ATOM 851 C C . VAL A 1 109 ? -3.572 2.994 7.717 1.00 97.88 109 VAL A C 1
ATOM 853 O O . VAL A 1 109 ? -3.923 2.236 6.813 1.00 97.88 109 VAL A O 1
ATOM 856 N N . SER A 1 110 ? -4.353 3.936 8.224 1.00 97.81 110 SER A N 1
ATOM 857 C CA . SER A 1 110 ? -5.685 4.252 7.725 1.00 97.81 110 SER A CA 1
ATOM 858 C C . SER A 1 110 ? -5.818 5.746 7.464 1.00 97.81 110 SER A C 1
ATOM 860 O O . SER A 1 110 ? -5.271 6.574 8.194 1.00 97.81 110 SER A O 1
ATOM 862 N N . GLY A 1 111 ? -6.527 6.081 6.393 1.00 97.50 111 GLY A N 1
ATOM 863 C CA . GLY A 1 111 ? -6.773 7.442 5.938 1.00 97.50 111 GLY A CA 1
ATOM 864 C C . GLY A 1 111 ? -8.262 7.731 5.993 1.00 97.50 111 GLY A C 1
ATOM 865 O O . GLY A 1 111 ? -9.065 6.890 5.579 1.00 97.50 111 GLY A O 1
ATOM 866 N N . GLY A 1 112 ? -8.633 8.898 6.518 1.00 96.69 112 GLY A N 1
ATOM 867 C CA . GLY A 1 112 ? -10.028 9.213 6.812 1.00 96.69 112 GLY A CA 1
ATOM 868 C C . GLY A 1 112 ? -10.526 10.542 6.256 1.00 96.69 112 GLY A C 1
ATOM 869 O O . GLY A 1 112 ? -9.765 11.416 5.824 1.00 96.69 112 GLY A O 1
ATOM 870 N N . ALA A 1 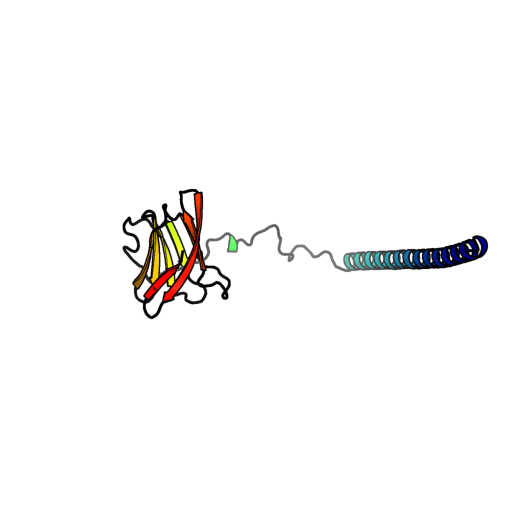113 ? -11.849 10.708 6.323 1.00 96.69 113 ALA A N 1
ATOM 871 C CA . ALA A 1 113 ? -12.523 11.976 6.031 1.00 96.69 113 ALA A CA 1
ATOM 872 C C . ALA A 1 113 ? -12.185 13.085 7.047 1.00 96.69 113 ALA A C 1
ATOM 874 O O . ALA A 1 113 ? -12.344 14.269 6.755 1.00 96.69 113 ALA A O 1
ATOM 875 N N . ASP A 1 114 ? -11.672 12.706 8.220 1.00 96.69 114 ASP A N 1
ATOM 876 C CA . ASP A 1 114 ? -11.191 13.609 9.269 1.00 96.69 114 ASP A CA 1
ATOM 877 C C . ASP A 1 114 ? -9.844 14.275 8.945 1.00 96.69 114 ASP A C 1
ATOM 879 O O . ASP A 1 114 ? -9.323 15.019 9.773 1.00 96.69 114 ASP A O 1
ATOM 883 N N . LYS A 1 115 ? -9.308 14.052 7.733 1.00 95.94 115 LYS A N 1
ATOM 884 C CA . LYS A 1 115 ? -8.013 14.575 7.270 1.00 95.94 115 LYS A CA 1
ATOM 885 C C . LYS A 1 115 ? -6.841 14.044 8.091 1.00 95.94 115 LYS A C 1
ATOM 887 O O . LYS A 1 115 ? -5.816 14.707 8.202 1.00 95.94 115 LYS A O 1
ATOM 892 N N . CYS A 1 116 ? -6.985 12.866 8.685 1.00 96.75 116 CYS A N 1
ATOM 893 C CA . CYS A 1 116 ? -5.903 12.220 9.406 1.00 96.75 116 CYS A CA 1
ATOM 894 C C . CYS A 1 116 ? -5.393 11.004 8.635 1.00 96.75 116 CYS A C 1
ATOM 896 O O . CYS A 1 116 ? -6.159 10.290 7.981 1.00 96.75 116 CYS A O 1
ATOM 898 N N . VAL A 1 117 ? -4.097 10.740 8.783 1.00 97.44 117 VAL A N 1
ATOM 899 C CA . VAL A 1 117 ? -3.527 9.401 8.649 1.00 97.44 117 VAL A CA 1
ATOM 900 C C . VAL A 1 117 ? -3.273 8.883 10.056 1.00 97.44 117 VAL A C 1
ATOM 902 O O . VAL A 1 117 ? -2.565 9.520 10.836 1.00 97.44 117 VAL A O 1
ATOM 905 N N . CYS A 1 118 ? -3.857 7.743 10.394 1.00 97.31 118 CYS A N 1
ATOM 906 C CA . CYS A 1 118 ? -3.726 7.116 11.701 1.00 97.31 118 CYS A CA 1
ATOM 907 C C . CYS A 1 118 ? -2.941 5.811 11.563 1.00 97.31 118 CYS A C 1
ATOM 909 O O . CYS A 1 118 ? -3.221 5.011 10.672 1.00 97.31 118 CYS A O 1
ATOM 911 N N . VAL A 1 119 ? -1.979 5.589 12.455 1.00 97.81 119 VAL A N 1
ATOM 912 C CA . VAL A 1 119 ? -1.144 4.385 12.488 1.00 97.81 119 VAL A CA 1
ATOM 913 C C . VAL A 1 119 ? -1.558 3.540 13.685 1.00 97.81 119 VAL A C 1
ATOM 915 O O . VAL A 1 119 ? -1.639 4.054 14.802 1.00 97.81 119 VAL A O 1
ATOM 918 N N . HIS A 1 120 ? -1.802 2.252 13.469 1.00 97.56 120 HIS A N 1
ATOM 919 C CA . HIS A 1 120 ? -2.235 1.325 14.511 1.00 97.56 120 HIS A CA 1
ATOM 920 C C . HIS A 1 120 ? -1.410 0.047 14.487 1.00 97.56 120 HIS A C 1
ATOM 922 O O . HIS A 1 120 ? -0.985 -0.406 13.427 1.00 97.56 120 HIS A O 1
ATOM 928 N N . ASP A 1 121 ? -1.245 -0.547 15.661 1.00 97.38 121 ASP A N 1
ATOM 929 C CA . ASP A 1 121 ? -0.870 -1.945 15.819 1.00 97.38 121 ASP A CA 1
ATOM 930 C C . ASP A 1 121 ? -2.155 -2.755 16.025 1.00 97.38 121 ASP A C 1
ATOM 932 O O . ASP A 1 121 ? -2.814 -2.631 17.062 1.00 97.38 121 ASP A O 1
ATOM 936 N N . TRP A 1 122 ? -2.536 -3.574 15.039 1.00 96.62 122 TRP A N 1
ATOM 937 C CA . TRP A 1 122 ? -3.773 -4.351 15.131 1.00 96.62 122 TRP A CA 1
ATOM 938 C C . TRP A 1 122 ? -3.685 -5.515 16.117 1.00 96.62 122 TRP A C 1
ATOM 940 O O . TRP A 1 122 ? -4.723 -5.949 16.607 1.00 96.62 122 TRP A O 1
ATOM 950 N N . LYS A 1 123 ? -2.486 -6.007 16.464 1.00 96.38 123 LYS A N 1
ATOM 951 C CA . LYS A 1 123 ? -2.345 -7.077 17.467 1.00 96.38 123 LYS A CA 1
ATOM 952 C C . LYS A 1 123 ? -2.686 -6.564 18.856 1.00 96.38 123 LYS A C 1
ATOM 954 O O . LYS A 1 123 ? -3.314 -7.274 19.636 1.00 96.38 123 LYS A O 1
ATOM 959 N N . THR A 1 124 ? -2.252 -5.346 19.174 1.00 95.25 124 THR A N 1
ATOM 960 C CA . THR A 1 124 ? -2.500 -4.731 20.487 1.00 95.25 124 THR A CA 1
ATOM 961 C C . THR A 1 124 ? -3.740 -3.841 20.513 1.00 95.25 124 THR A C 1
ATOM 963 O O . THR A 1 124 ? -4.181 -3.444 21.590 1.00 95.25 124 THR A O 1
ATOM 966 N N . GLY A 1 125 ? -4.290 -3.504 19.345 1.00 94.38 125 GLY A N 1
ATOM 967 C CA . GLY A 1 125 ? -5.392 -2.559 19.190 1.00 94.38 125 GLY A CA 1
ATOM 968 C C . GLY A 1 125 ? -5.010 -1.109 19.489 1.00 94.38 125 GLY A C 1
ATOM 969 O O . GLY A 1 125 ? -5.881 -0.250 19.617 1.00 94.38 125 GLY A O 1
ATOM 970 N N . LYS A 1 126 ? -3.713 -0.814 19.636 1.00 94.75 126 LYS A N 1
ATOM 971 C CA . LYS A 1 126 ? -3.240 0.514 20.023 1.00 94.75 126 LYS A CA 1
ATOM 972 C C . LYS A 1 126 ? -3.064 1.408 18.806 1.00 94.75 126 LYS A C 1
ATOM 974 O O . LYS A 1 126 ? -2.431 1.034 17.820 1.00 94.75 126 LYS A O 1
ATOM 979 N N . LYS A 1 127 ? -3.539 2.645 18.931 1.00 96.00 127 LYS A N 1
ATOM 980 C CA . LYS A 1 127 ? -3.142 3.743 18.051 1.00 96.00 127 LYS A CA 1
ATOM 981 C C . LYS A 1 127 ? -1.721 4.168 18.407 1.00 96.00 127 LYS A C 1
ATOM 983 O O . LYS A 1 127 ? -1.474 4.606 19.527 1.00 96.00 127 LYS A O 1
ATOM 988 N N . LEU A 1 128 ? -0.804 3.996 17.463 1.00 96.75 128 LEU A N 1
ATOM 989 C CA . LEU A 1 128 ? 0.615 4.300 17.627 1.00 96.75 128 LEU A CA 1
ATOM 990 C C . LEU A 1 128 ? 0.867 5.798 17.462 1.00 96.75 128 LEU A C 1
ATOM 992 O O . LEU A 1 128 ? 1.527 6.406 18.298 1.00 96.75 128 LEU A O 1
ATOM 996 N N . CYS A 1 129 ? 0.303 6.394 16.411 1.00 96.81 129 CYS A N 1
ATOM 997 C CA . CYS A 1 129 ? 0.346 7.833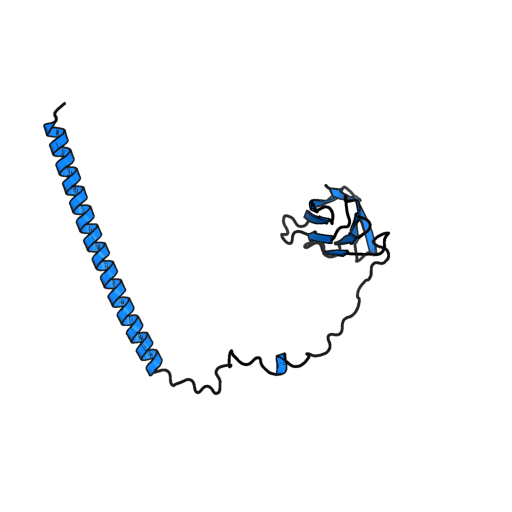 16.169 1.00 96.81 129 CYS A CA 1
ATOM 998 C C . CYS A 1 129 ? -0.708 8.267 15.141 1.00 96.81 129 CYS A C 1
ATOM 1000 O O . CYS A 1 129 ? -1.432 7.449 14.565 1.00 96.81 129 CYS A O 1
ATOM 1002 N N . ALA A 1 130 ? -0.824 9.576 14.933 1.00 95.88 130 ALA A N 1
ATOM 1003 C CA . ALA A 1 130 ? -1.660 10.171 13.899 1.00 95.88 130 ALA A CA 1
ATOM 1004 C C . ALA A 1 130 ? -1.010 11.453 13.375 1.00 95.88 130 ALA A C 1
ATOM 1006 O O . ALA A 1 130 ? -0.364 12.176 14.131 1.00 95.88 130 ALA A O 1
ATOM 1007 N N . VAL A 1 131 ? -1.219 11.741 12.095 1.00 96.12 131 VAL A N 1
ATOM 1008 C CA . VAL A 1 131 ? -0.785 12.983 11.453 1.00 96.12 131 VAL A CA 1
ATOM 1009 C C . VAL A 1 131 ? -1.945 13.602 10.686 1.00 96.12 131 VAL A C 1
ATOM 1011 O O . VAL A 1 131 ? -2.707 12.902 10.019 1.00 96.12 131 VAL A O 1
ATOM 1014 N N . THR A 1 132 ? -2.075 14.920 10.785 1.00 95.81 132 THR A N 1
ATOM 1015 C CA . THR A 1 132 ? -3.090 15.685 10.061 1.00 95.81 132 THR A CA 1
ATOM 1016 C C . THR A 1 132 ? -2.561 16.092 8.689 1.00 95.81 132 THR A C 1
ATOM 1018 O O . THR A 1 132 ? -1.454 16.613 8.564 1.00 95.81 132 THR A O 1
ATOM 1021 N N . THR A 1 133 ? -3.371 15.892 7.659 1.00 95.19 133 THR A N 1
ATOM 1022 C CA . THR A 1 133 ? -3.146 16.354 6.290 1.00 95.19 133 THR A CA 1
ATOM 1023 C C . THR A 1 133 ? -4.020 17.579 5.997 1.00 95.19 133 THR A C 1
ATOM 1025 O O . THR A 1 133 ? -4.881 17.983 6.780 1.00 95.19 133 THR A O 1
ATOM 1028 N N . SER A 1 134 ? -3.829 18.204 4.838 1.00 94.62 134 SER A N 1
ATOM 1029 C CA . SER A 1 134 ? -4.623 19.361 4.406 1.00 94.62 134 SER A CA 1
ATOM 1030 C C . SER A 1 134 ? -6.070 19.019 4.017 1.00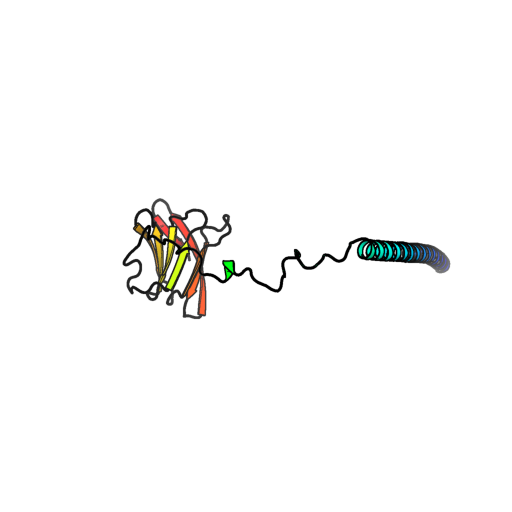 94.62 134 SER A C 1
ATOM 1032 O O . SER A 1 134 ? -6.916 19.915 3.935 1.00 94.62 134 SER A O 1
ATOM 1034 N N . SER A 1 135 ? -6.387 17.743 3.781 1.00 96.56 135 SER A N 1
ATOM 1035 C CA . SER A 1 135 ? -7.618 17.309 3.113 1.00 96.56 135 SER A CA 1
ATOM 1036 C C . SER A 1 135 ? -7.938 15.833 3.390 1.00 96.56 135 SER A C 1
ATOM 1038 O O . SER A 1 135 ? -7.010 15.082 3.684 1.00 96.56 135 SER A O 1
ATOM 1040 N N . PRO A 1 136 ? -9.209 15.382 3.272 1.00 96.94 136 PRO A N 1
ATOM 1041 C CA . PRO A 1 136 ? -9.565 13.965 3.370 1.00 96.94 136 PRO A CA 1
ATOM 1042 C C . PRO A 1 136 ? -8.622 13.062 2.577 1.00 96.94 136 PRO A C 1
ATOM 1044 O O . PRO A 1 136 ? -8.343 13.348 1.409 1.00 96.94 136 PRO A O 1
ATOM 1047 N N . VAL A 1 137 ? -8.138 11.997 3.220 1.00 97.62 137 VAL A N 1
ATOM 1048 C CA . VAL A 1 137 ? -7.136 11.081 2.657 1.00 97.62 137 VAL A CA 1
ATOM 1049 C C . VAL A 1 137 ? -7.845 9.971 1.892 1.00 97.62 137 VAL A C 1
ATOM 1051 O O . VAL A 1 137 ? -8.473 9.104 2.492 1.00 97.62 137 VAL A O 1
ATOM 1054 N N . LEU A 1 138 ? -7.755 10.007 0.565 1.00 97.25 138 LEU A N 1
ATOM 1055 C CA . LEU A 1 138 ? -8.484 9.109 -0.335 1.00 97.25 138 LEU A CA 1
ATOM 1056 C C . LEU A 1 138 ? -7.689 7.854 -0.704 1.00 97.25 138 LEU A C 1
ATOM 1058 O O . LEU A 1 138 ? -8.282 6.845 -1.069 1.00 97.25 138 LEU A O 1
ATOM 1062 N N . ALA A 1 139 ? -6.360 7.910 -0.622 1.00 97.62 139 ALA A N 1
ATOM 1063 C CA . ALA A 1 139 ? -5.499 6.773 -0.918 1.00 97.62 139 ALA A CA 1
ATOM 1064 C C . ALA A 1 139 ? -4.258 6.767 -0.024 1.00 97.62 139 ALA A C 1
ATOM 1066 O O . ALA A 1 139 ? -3.692 7.821 0.277 1.00 97.62 139 ALA A O 1
ATOM 1067 N N . LEU A 1 140 ? -3.827 5.560 0.343 1.00 97.94 140 LEU A N 1
ATOM 1068 C CA . LEU A 1 140 ? -2.611 5.274 1.096 1.00 97.94 140 LEU A CA 1
ATOM 1069 C C . LEU A 1 140 ? -1.899 4.074 0.475 1.00 97.94 140 LEU A C 1
ATOM 1071 O O . LEU A 1 140 ? -2.557 3.124 0.055 1.00 97.94 140 LEU A O 1
ATOM 1075 N N . ALA A 1 141 ? -0.569 4.097 0.460 1.00 98.25 141 ALA A N 1
ATOM 1076 C CA . ALA A 1 141 ? 0.229 2.942 0.058 1.00 98.25 141 ALA A CA 1
ATOM 1077 C C . ALA A 1 141 ? 1.598 2.955 0.742 1.00 98.25 141 ALA A C 1
ATOM 1079 O O . ALA A 1 141 ? 2.400 3.856 0.491 1.00 98.25 141 ALA A O 1
ATOM 1080 N N . PHE A 1 142 ? 1.877 1.943 1.568 1.00 98.38 142 PHE A N 1
ATOM 1081 C CA . PHE A 1 142 ? 3.250 1.628 1.969 1.00 98.38 142 PHE A CA 1
ATOM 1082 C C . PHE A 1 142 ? 4.055 1.143 0.766 1.00 98.38 142 PHE A C 1
ATOM 1084 O O . PHE A 1 142 ? 3.522 0.498 -0.140 1.00 98.38 142 PHE A O 1
ATOM 1091 N N . ASN A 1 143 ? 5.355 1.422 0.770 1.00 97.94 143 ASN A N 1
ATOM 1092 C CA . ASN A 1 143 ? 6.240 0.898 -0.254 1.00 97.94 143 ASN A CA 1
ATOM 1093 C C . ASN A 1 143 ? 6.400 -0.627 -0.076 1.00 97.94 143 ASN A C 1
ATOM 1095 O O . ASN A 1 143 ? 6.779 -1.080 1.008 1.00 97.94 143 ASN A O 1
ATOM 1099 N N . PRO A 1 144 ? 6.146 -1.443 -1.116 1.00 96.88 144 PRO A N 1
ATOM 1100 C CA . PRO A 1 144 ? 6.331 -2.890 -1.035 1.00 96.88 144 PRO A CA 1
ATOM 1101 C C . PRO A 1 144 ? 7.812 -3.305 -1.041 1.00 96.88 144 PRO A C 1
ATOM 1103 O O . PRO A 1 144 ? 8.133 -4.444 -0.697 1.00 96.88 144 PRO A O 1
ATOM 1106 N N . ASN A 1 145 ? 8.732 -2.416 -1.431 1.00 97.69 145 ASN A N 1
ATOM 1107 C CA . ASN A 1 145 ? 10.162 -2.683 -1.352 1.00 97.69 145 ASN A CA 1
ATOM 1108 C C . ASN A 1 145 ? 10.633 -2.592 0.107 1.00 97.69 145 ASN A C 1
ATOM 1110 O O . ASN A 1 145 ? 10.498 -1.552 0.749 1.00 97.69 145 ASN A O 1
ATOM 1114 N N . LYS A 1 146 ? 11.248 -3.672 0.604 1.00 96.88 146 LYS A N 1
ATOM 1115 C CA . LYS A 1 146 ? 11.750 -3.792 1.982 1.00 96.88 146 LYS A CA 1
ATOM 1116 C C . LYS A 1 146 ? 12.729 -2.683 2.374 1.00 96.88 146 LYS A C 1
ATOM 1118 O O . LYS A 1 146 ? 12.727 -2.286 3.533 1.00 96.88 146 LYS A O 1
ATOM 1123 N N . GLU A 1 147 ? 13.532 -2.185 1.434 1.00 97.50 147 GLU A N 1
ATOM 1124 C CA . GLU A 1 147 ? 14.474 -1.080 1.674 1.00 97.50 147 GLU A CA 1
ATOM 1125 C C . GLU A 1 147 ? 13.752 0.223 2.049 1.00 97.50 147 GLU A C 1
ATOM 1127 O O . GLU A 1 147 ? 14.244 1.009 2.854 1.00 97.50 147 GLU A O 1
ATOM 1132 N N . TYR A 1 148 ? 12.546 0.417 1.515 1.00 97.69 148 TYR A N 1
ATOM 1133 C CA . TYR A 1 148 ? 11.731 1.610 1.716 1.00 97.69 148 TYR A CA 1
ATOM 1134 C C . TYR A 1 148 ? 10.454 1.310 2.506 1.00 97.69 148 TYR A C 1
ATOM 1136 O O . TYR A 1 148 ? 9.512 2.091 2.439 1.00 97.69 148 TYR A O 1
ATOM 1144 N N . ALA A 1 149 ? 10.406 0.201 3.249 1.00 97.38 149 ALA A N 1
ATOM 1145 C CA . ALA A 1 149 ? 9.188 -0.288 3.900 1.00 97.38 149 ALA A CA 1
ATOM 1146 C C . ALA A 1 149 ? 8.519 0.755 4.815 1.00 97.38 149 ALA A C 1
ATOM 1148 O O . ALA A 1 149 ? 7.295 0.825 4.873 1.00 97.38 149 ALA A O 1
ATOM 1149 N N . ASP A 1 150 ? 9.326 1.590 5.477 1.00 97.94 150 ASP A N 1
ATOM 1150 C CA . ASP A 1 150 ? 8.861 2.659 6.367 1.00 97.94 150 ASP A CA 1
ATOM 1151 C C . ASP A 1 150 ? 8.195 3.831 5.625 1.00 97.94 150 ASP A C 1
ATOM 1153 O O . ASP A 1 150 ? 7.551 4.673 6.250 1.00 97.94 150 ASP A O 1
ATOM 1157 N N . TYR A 1 151 ? 8.367 3.926 4.307 1.00 98.31 151 TYR A N 1
ATOM 1158 C CA . TYR A 1 151 ? 7.826 5.009 3.499 1.00 98.31 151 TYR A CA 1
ATOM 1159 C C . TYR A 1 151 ? 6.433 4.671 2.984 1.00 98.31 151 TYR A C 1
ATOM 1161 O O . TYR A 1 151 ? 6.172 3.560 2.518 1.00 98.31 151 TYR A O 1
ATOM 1169 N N . PHE A 1 152 ? 5.548 5.662 2.993 1.00 98.25 152 PHE A N 1
ATOM 1170 C CA . PHE A 1 152 ? 4.227 5.545 2.394 1.00 98.25 152 PHE A CA 1
ATOM 1171 C C . PHE A 1 152 ? 3.792 6.846 1.732 1.00 98.25 152 PHE A C 1
ATOM 1173 O O . PHE A 1 152 ? 4.184 7.937 2.139 1.00 98.25 152 PHE A O 1
ATOM 1180 N N . LEU A 1 153 ? 2.962 6.727 0.703 1.00 98.06 153 LEU A N 1
ATOM 1181 C CA . LEU A 1 153 ? 2.300 7.864 0.075 1.00 98.06 153 LEU A CA 1
ATOM 1182 C C . LEU A 1 153 ? 0.900 8.021 0.657 1.00 98.06 153 LEU A C 1
ATOM 1184 O O . LEU A 1 153 ? 0.212 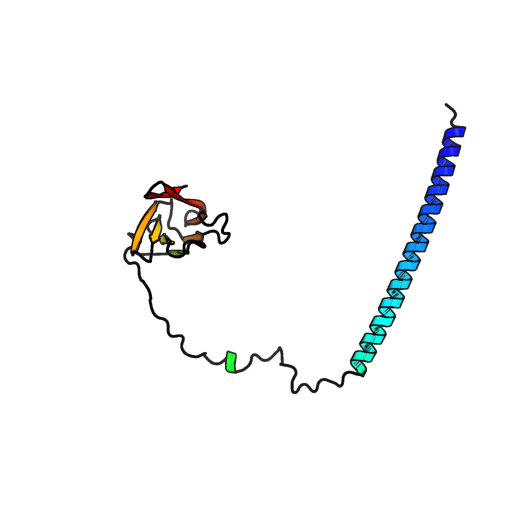7.024 0.877 1.00 98.06 153 LEU A O 1
ATOM 1188 N N . ALA A 1 154 ? 0.468 9.265 0.845 1.00 98.00 154 ALA A N 1
ATOM 1189 C CA . ALA A 1 154 ? -0.937 9.597 1.055 1.00 98.00 154 ALA A CA 1
ATOM 1190 C C . ALA A 1 154 ? -1.388 10.608 0.000 1.00 98.00 154 ALA A C 1
ATOM 1192 O O . ALA A 1 154 ? -0.672 11.575 -0.265 1.00 98.00 154 ALA A O 1
ATOM 1193 N N . ALA A 1 155 ? -2.566 10.397 -0.585 1.00 97.69 155 ALA A N 1
ATOM 1194 C CA . ALA A 1 155 ? -3.182 11.323 -1.531 1.00 97.69 155 ALA A CA 1
ATOM 1195 C C . ALA A 1 155 ? -4.517 11.840 -0.989 1.00 97.69 155 ALA A C 1
ATOM 1197 O O . ALA A 1 155 ? -5.336 11.068 -0.482 1.00 97.69 155 ALA A O 1
ATOM 1198 N N . GLY A 1 156 ? -4.721 13.153 -1.089 1.00 96.31 156 GLY A N 1
ATOM 1199 C CA . GLY A 1 156 ? -5.887 13.847 -0.560 1.00 96.31 156 GLY A CA 1
ATOM 1200 C C . GLY A 1 156 ? -6.787 14.454 -1.636 1.00 96.31 156 GLY A C 1
ATOM 1201 O O . GLY A 1 156 ? -6.395 14.635 -2.787 1.00 96.31 156 GLY A O 1
ATOM 1202 N N . MET A 1 157 ? -8.009 14.818 -1.240 1.00 96.56 157 MET A N 1
ATOM 1203 C CA . MET A 1 157 ? -8.979 15.517 -2.107 1.00 96.56 157 MET A CA 1
ATOM 1204 C C . MET A 1 157 ? -8.534 16.930 -2.569 1.00 96.56 157 MET A C 1
ATOM 1206 O O . MET A 1 157 ? -9.171 17.527 -3.429 1.00 96.56 157 MET A O 1
ATOM 1210 N N . ASP A 1 158 ? -7.427 17.471 -2.058 1.00 96.56 158 ASP A N 1
ATOM 1211 C CA . ASP A 1 158 ? -6.875 18.787 -2.410 1.00 96.56 158 ASP A CA 1
ATOM 1212 C C . ASP A 1 158 ? -5.891 18.754 -3.590 1.00 96.56 158 ASP A C 1
ATOM 1214 O O . ASP A 1 158 ? -5.068 19.659 -3.738 1.00 96.56 158 ASP A O 1
ATOM 1218 N N . ALA A 1 159 ? -5.974 17.712 -4.423 1.00 94.56 159 ALA A N 1
ATOM 1219 C CA . ALA A 1 159 ? -5.085 17.473 -5.559 1.00 94.56 159 ALA A CA 1
ATOM 1220 C C . ALA A 1 159 ? -3.595 17.381 -5.171 1.00 94.56 159 ALA A C 1
ATOM 1222 O O . ALA A 1 159 ? -2.717 17.671 -5.985 1.00 94.56 159 ALA A O 1
ATOM 1223 N N . LYS A 1 160 ? -3.301 16.962 -3.932 1.00 93.31 160 LYS A N 1
ATOM 1224 C CA . LYS A 1 160 ? -1.939 16.721 -3.448 1.00 93.31 160 LYS A CA 1
ATOM 1225 C C . LYS A 1 160 ? -1.744 15.267 -3.052 1.00 93.31 160 LYS A C 1
ATOM 1227 O O . LYS A 1 160 ? -2.630 14.628 -2.485 1.00 93.31 160 LYS A O 1
ATOM 1232 N N . HIS A 1 161 ? -0.535 14.779 -3.294 1.00 95.44 161 HIS A N 1
ATOM 1233 C CA . HIS A 1 161 ? 0.004 13.617 -2.607 1.00 95.44 161 HIS A CA 1
ATOM 1234 C C . HIS A 1 161 ? 1.296 14.009 -1.889 1.00 95.44 161 HIS A C 1
ATOM 1236 O O . HIS A 1 161 ? 2.003 14.921 -2.320 1.00 95.44 161 HIS A O 1
ATOM 1242 N N . ALA A 1 162 ? 1.621 13.306 -0.813 1.00 95.94 162 ALA A N 1
ATOM 1243 C CA . ALA A 1 162 ? 2.852 13.506 -0.061 1.00 95.94 162 ALA A CA 1
ATOM 1244 C C . ALA A 1 162 ? 3.475 12.160 0.309 1.00 95.94 162 ALA A C 1
ATOM 1246 O O . ALA A 1 162 ? 2.767 11.166 0.490 1.00 95.94 162 ALA A O 1
ATOM 1247 N N . LEU A 1 163 ? 4.806 12.147 0.368 1.00 97.44 163 LEU A N 1
ATOM 1248 C CA . LEU A 1 163 ? 5.599 11.022 0.843 1.00 97.44 163 LEU A CA 1
ATOM 1249 C C . LEU A 1 163 ? 5.866 11.223 2.326 1.00 97.44 163 LEU A C 1
ATOM 1251 O O . LEU A 1 163 ? 6.369 12.264 2.729 1.00 97.44 163 LEU A O 1
ATOM 1255 N N . TYR A 1 164 ? 5.564 10.201 3.104 1.00 97.75 164 TYR A N 1
ATOM 1256 C CA . TYR A 1 164 ? 5.766 10.175 4.537 1.00 97.75 164 TYR A CA 1
ATOM 1257 C C . TYR A 1 164 ? 6.691 9.028 4.906 1.00 97.75 164 TYR A C 1
ATOM 1259 O O . TYR A 1 164 ? 6.801 8.041 4.174 1.00 97.75 164 TYR A O 1
ATOM 1267 N N . ARG A 1 165 ? 7.326 9.139 6.072 1.00 97.94 165 ARG A N 1
ATOM 1268 C CA . ARG A 1 165 ? 8.115 8.057 6.661 1.00 97.94 165 ARG A CA 1
ATOM 1269 C C . ARG A 1 165 ? 7.634 7.767 8.074 1.00 97.94 165 ARG A C 1
ATOM 1271 O O . ARG A 1 165 ? 7.618 8.659 8.918 1.00 97.94 165 ARG A O 1
ATOM 1278 N N . LEU A 1 166 ? 7.278 6.518 8.340 1.00 98.06 166 LEU A N 1
ATOM 1279 C CA . LEU A 1 166 ? 7.004 6.032 9.683 1.00 98.06 166 LEU A CA 1
ATOM 1280 C C . LEU A 1 166 ? 8.327 5.787 10.414 1.00 98.06 166 LEU A C 1
ATOM 1282 O O . LEU A 1 166 ? 9.164 5.012 9.958 1.00 98.06 166 LEU A O 1
ATOM 1286 N N . VAL A 1 167 ? 8.518 6.445 11.551 1.00 97.06 167 VAL A N 1
ATOM 1287 C CA . VAL A 1 167 ? 9.745 6.357 12.345 1.00 97.06 167 VAL A CA 1
ATOM 1288 C C . VAL A 1 167 ? 9.396 6.021 13.786 1.00 97.06 167 VAL A C 1
ATOM 1290 O O . VAL A 1 167 ? 8.418 6.525 14.335 1.00 97.06 167 VAL A O 1
ATOM 1293 N N . LEU A 1 168 ? 10.204 5.155 14.388 1.00 95.00 168 LEU A N 1
ATOM 1294 C CA . LEU A 1 168 ? 10.197 4.897 15.820 1.00 95.00 168 LEU A CA 1
ATOM 1295 C C . LEU A 1 168 ? 11.339 5.709 16.440 1.00 95.00 168 LEU A C 1
ATOM 1297 O O . LEU A 1 168 ? 12.507 5.415 16.189 1.00 95.00 168 LEU A O 1
ATOM 1301 N N . ASP A 1 169 ? 10.991 6.753 17.186 1.00 92.62 169 ASP A N 1
ATOM 1302 C CA . ASP A 1 169 ? 11.933 7.615 17.899 1.00 92.62 169 ASP A CA 1
ATOM 1303 C C . ASP A 1 169 ? 11.900 7.266 19.393 1.00 92.62 169 ASP A C 1
ATOM 1305 O O . ASP A 1 169 ? 10.957 7.599 20.118 1.00 92.62 169 ASP A O 1
ATOM 1309 N N . GLY A 1 170 ? 12.891 6.489 19.836 1.00 90.94 170 GLY A N 1
ATOM 1310 C CA . GLY A 1 170 ? 12.869 5.840 21.147 1.00 90.94 170 GLY A CA 1
ATOM 1311 C C . GLY A 1 170 ? 11.689 4.871 21.262 1.00 90.94 170 GLY A C 1
ATOM 1312 O O . GLY A 1 170 ? 11.623 3.888 20.528 1.00 90.94 170 GLY A O 1
ATOM 1313 N N . ASP A 1 171 ? 10.750 5.179 22.159 1.00 90.75 171 ASP A N 1
ATOM 1314 C CA . ASP A 1 171 ? 9.525 4.396 22.387 1.00 90.75 171 ASP A CA 1
ATOM 1315 C C . ASP A 1 171 ? 8.275 5.016 21.729 1.00 90.75 171 ASP A C 1
ATOM 1317 O O . ASP A 1 171 ? 7.156 4.545 21.947 1.00 90.75 171 ASP A O 1
ATOM 1321 N N . GLN A 1 172 ? 8.429 6.088 20.940 1.00 93.62 172 GLN A N 1
ATOM 1322 C CA . GLN A 1 172 ? 7.310 6.796 20.316 1.00 93.62 172 GLN A CA 1
ATOM 1323 C C . GLN A 1 172 ? 7.316 6.671 18.795 1.00 93.62 172 GLN A C 1
ATOM 1325 O O . GLN A 1 172 ? 8.311 6.930 18.121 1.00 93.62 172 GLN A O 1
ATOM 1330 N N . TRP A 1 173 ? 6.163 6.307 18.239 1.00 96.75 173 TRP A N 1
ATOM 1331 C CA . TRP A 1 173 ? 5.956 6.291 16.797 1.00 96.75 173 TRP A CA 1
ATOM 1332 C C . TRP A 1 173 ? 5.597 7.678 16.293 1.00 96.75 173 TRP A C 1
ATOM 1334 O O . TRP A 1 173 ? 4.736 8.345 16.858 1.00 96.75 173 TRP A O 1
ATOM 1344 N N . ASN A 1 174 ? 6.199 8.076 15.180 1.00 96.69 174 ASN A N 1
ATOM 1345 C CA . ASN A 1 174 ? 5.956 9.355 14.537 1.00 96.69 174 ASN A CA 1
ATOM 1346 C C . ASN A 1 174 ? 5.902 9.186 13.020 1.00 96.69 174 ASN A C 1
ATOM 1348 O O . ASN A 1 174 ? 6.565 8.322 12.446 1.00 96.69 174 ASN A O 1
ATOM 1352 N N . VAL A 1 175 ? 5.118 10.038 12.364 1.00 96.81 175 VAL A N 1
ATOM 1353 C CA . VAL A 1 175 ? 5.134 10.163 10.907 1.00 96.81 175 VAL A CA 1
ATOM 1354 C C . VAL A 1 175 ? 5.918 11.418 10.559 1.00 96.81 175 VAL A C 1
ATOM 1356 O O . VAL A 1 175 ? 5.490 12.525 10.877 1.00 96.81 175 VAL A O 1
ATOM 1359 N N . MET A 1 176 ? 7.067 11.243 9.916 1.00 93.56 176 MET A N 1
ATOM 1360 C CA . MET A 1 176 ? 7.842 12.348 9.367 1.00 93.56 176 MET A CA 1
ATOM 1361 C C . MET A 1 176 ? 7.247 12.781 8.028 1.00 93.56 176 MET A C 1
ATOM 1363 O O . MET A 1 176 ? 6.922 11.935 7.188 1.00 93.56 176 MET A O 1
ATOM 1367 N N . THR A 1 177 ? 7.107 14.096 7.867 1.00 83.19 177 THR A N 1
ATOM 1368 C CA . THR A 1 177 ? 6.562 14.782 6.687 1.00 83.19 177 THR A CA 1
ATOM 1369 C C . THR A 1 177 ? 7.655 15.431 5.859 1.00 83.19 177 THR A C 1
ATOM 1371 O O . THR A 1 177 ? 8.584 15.980 6.497 1.00 83.19 177 THR A O 1
#

pLDDT: mean 89.98, std 12.18, range [47.16, 98.38]

InterPro domains:
  IPR015943 WD40/YVTN repeat-like-containing domain superfamily [G3DSA:2.130.10.10] (63-172)
  IPR036322 WD40-repeat-containing domain superfamily [SSF50978] (100-166)

Sequence (177 aa):
MDLEAENARLKEALRELQERYDRLDASTSKKIQDLTDENELLAEANHLLLEKTPPVTSENAPSLLQVPDELLLPGPELEIHQLVALDNVHSFGNLLSVSAHVTRPEIVVSGGADKCVCVHDWKTGKKLCAVTTSSPVLALAFNPNKEYADYFLAAGMDAKHALYRLVLDGDQWNVMT

Secondary structure (DSSP, 8-state):
--HHHHHHHHHHHHHHHHHHHHHHHHHHHHHHHHHHHHHHHHHHHHHHHHHHSPP--TTSS--TT---HHHHSPPSP----------S-STTS-EEEEEE-SS-TTEEEEEETTSEEEEEETTTTEEEEEEE-SS-EEEEEE-SSGGGTTEEEEEETTS-EEEEEEEEETTEEEEE-